Protein AF-A0AAN4ZGW0-F1 (afdb_monomer_lite)

pLDDT: mean 84.76, std 12.59, range [42.75, 95.94]

Organism: NCBI:txid1317129

Radius of gyration: 13.83 Å; chains: 1; bounding box: 42×30×29 Å

Foldseek 3Di:
DDDDCVVPPQDDPDDVVVCPQWAFDDAELSATEIEHEDAPDPQKAWDDPDPRYIYIYHYDAPDQWDWDDDNVAQWIWTDGPPFIWIARNVVRDIDDGD

Secondary structure (DSSP, 8-state):
----HHHH-------GGGTTTSEEEEEETTEEEEEEEESS-SS-EEEEEETTEEEEEEES-SSPPEEEE-TTSSEEEEE-SS-EEEEETTTTEEPPP-

Structure (mmCIF, N/CA/C/O backbone):
data_AF-A0AAN4ZGW0-F1
#
_entry.id   AF-A0AAN4ZGW0-F1
#
loop_
_atom_site.group_PDB
_atom_site.id
_atom_site.type_symbol
_atom_site.label_atom_id
_atom_site.label_alt_id
_atom_site.label_comp_id
_atom_site.label_asym_id
_atom_site.label_entity_id
_atom_site.label_seq_id
_atom_site.pdbx_PDB_ins_code
_atom_site.Cartn_x
_atom_site.Cartn_y
_atom_site.Cartn_z
_atom_site.occupancy
_atom_site.B_iso_or_equiv
_atom_site.auth_seq_id
_atom_site.auth_comp_id
_atom_site.auth_asym_id
_atom_site.auth_atom_id
_atom_site.pdbx_PDB_model_num
ATOM 1 N N . MET A 1 1 ? -31.125 -9.489 2.741 1.00 42.75 1 MET A N 1
ATOM 2 C CA . MET A 1 1 ? -30.182 -9.107 3.812 1.00 42.75 1 MET A CA 1
ATOM 3 C C . MET A 1 1 ? -29.567 -7.797 3.371 1.00 42.75 1 MET A C 1
ATOM 5 O O . MET A 1 1 ? -28.946 -7.788 2.321 1.00 42.75 1 MET A O 1
ATOM 9 N N . GLY A 1 2 ? -29.907 -6.695 4.040 1.00 48.28 2 GLY A N 1
ATOM 10 C CA . GLY A 1 2 ? -29.444 -5.359 3.659 1.00 48.28 2 GLY A CA 1
ATOM 11 C C . GLY A 1 2 ? -28.092 -5.072 4.297 1.00 48.28 2 GLY A C 1
ATOM 12 O O . GLY A 1 2 ? -27.928 -5.340 5.486 1.00 48.28 2 GLY A O 1
ATOM 13 N N . GLU A 1 3 ? -27.150 -4.573 3.502 1.00 47.97 3 GLU A N 1
ATOM 14 C CA . GLU A 1 3 ? -25.890 -4.012 3.988 1.00 47.97 3 GLU A CA 1
ATOM 15 C C . GLU A 1 3 ? -26.217 -2.780 4.841 1.00 47.97 3 GLU A C 1
ATOM 17 O O . GLU A 1 3 ? -26.816 -1.823 4.350 1.00 47.97 3 GLU A O 1
ATOM 22 N N . ASP A 1 4 ? -25.895 -2.834 6.133 1.00 52.69 4 ASP A N 1
ATOM 23 C CA . ASP A 1 4 ? -25.984 -1.689 7.037 1.00 52.69 4 ASP A CA 1
ATOM 24 C C . ASP A 1 4 ? -24.638 -0.946 6.971 1.00 52.69 4 ASP A C 1
ATOM 26 O O . ASP A 1 4 ? -23.634 -1.462 7.477 1.00 52.69 4 ASP A O 1
ATOM 30 N N . PRO A 1 5 ? -24.575 0.263 6.376 1.00 55.56 5 PRO A N 1
ATOM 31 C CA . PRO A 1 5 ? -23.335 1.032 6.306 1.00 55.56 5 PRO A CA 1
ATOM 32 C C . PRO A 1 5 ? -22.772 1.371 7.695 1.00 55.56 5 PRO A C 1
ATOM 34 O O . PRO A 1 5 ? -21.587 1.678 7.812 1.00 55.56 5 PRO A O 1
ATOM 37 N N . GLY A 1 6 ? -23.600 1.311 8.748 1.00 52.53 6 GLY A N 1
ATOM 38 C CA . GLY A 1 6 ? -23.190 1.497 10.138 1.00 52.53 6 GLY A CA 1
ATOM 39 C C . GLY A 1 6 ? -22.441 0.306 10.745 1.00 52.53 6 GLY A C 1
ATOM 40 O O . GLY A 1 6 ? -21.820 0.469 11.794 1.00 52.53 6 GLY A O 1
ATOM 41 N N . ARG A 1 7 ? -22.472 -0.873 10.106 1.00 53.59 7 ARG A N 1
ATOM 42 C CA . ARG A 1 7 ? -21.756 -2.082 10.554 1.00 53.59 7 ARG A CA 1
ATOM 43 C C . ARG A 1 7 ? -20.513 -2.392 9.725 1.00 53.59 7 ARG A C 1
ATOM 45 O O . ARG A 1 7 ? -19.511 -2.797 10.305 1.00 53.59 7 ARG A O 1
ATOM 52 N N . ASP A 1 8 ? -20.561 -2.131 8.418 1.00 61.03 8 ASP A N 1
ATOM 53 C CA . ASP A 1 8 ? -19.525 -2.581 7.472 1.00 61.03 8 ASP A CA 1
ATOM 54 C C . ASP A 1 8 ? -18.755 -1.429 6.783 1.00 61.03 8 ASP A C 1
ATOM 56 O O . ASP A 1 8 ? -17.878 -1.659 5.948 1.00 61.03 8 ASP A O 1
ATOM 60 N N . GLY A 1 9 ? -19.053 -0.171 7.128 1.00 69.62 9 GLY A N 1
ATOM 61 C CA . GLY A 1 9 ? -18.398 1.011 6.564 1.00 69.62 9 GLY A CA 1
ATOM 62 C C . GLY A 1 9 ? -17.109 1.419 7.289 1.00 69.62 9 GLY A C 1
ATOM 63 O O . GLY A 1 9 ? -17.028 1.413 8.515 1.00 69.62 9 GLY A O 1
ATOM 64 N N . VAL A 1 10 ? -16.097 1.864 6.535 1.00 76.25 10 VAL A N 1
ATOM 65 C CA . VAL A 1 10 ? -14.896 2.507 7.098 1.00 76.25 10 VAL A CA 1
ATOM 66 C C . VAL A 1 10 ? -15.077 4.023 7.070 1.00 76.25 10 VAL A C 1
ATOM 68 O O . VAL A 1 10 ? -15.041 4.641 6.006 1.00 76.25 10 VAL A O 1
ATOM 71 N N . LEU A 1 11 ? -15.250 4.640 8.243 1.00 79.00 11 LEU A N 1
ATOM 72 C CA . LEU A 1 11 ? -15.363 6.096 8.360 1.00 79.00 11 LEU A CA 1
ATOM 73 C C . LEU A 1 11 ? -14.003 6.759 8.111 1.00 79.00 11 LEU A C 1
ATOM 75 O O . LEU A 1 11 ? -13.084 6.638 8.920 1.00 79.00 11 LEU A O 1
ATOM 79 N N . MET A 1 12 ? -13.872 7.495 7.012 1.00 79.69 12 MET A N 1
ATOM 80 C CA . MET A 1 12 ? -12.644 8.209 6.662 1.00 79.69 12 MET A CA 1
ATOM 81 C C . MET A 1 12 ? -12.857 9.717 6.758 1.00 79.69 12 MET A C 1
ATOM 83 O O . MET A 1 12 ? -13.727 10.266 6.091 1.00 79.69 12 MET A O 1
ATOM 87 N N . ASN A 1 13 ? -12.021 10.397 7.543 1.00 83.38 13 ASN A N 1
ATOM 88 C CA . ASN A 1 13 ? -11.968 11.859 7.577 1.00 83.38 13 ASN A CA 1
ATOM 89 C C . ASN A 1 13 ? -10.752 12.355 6.779 1.00 83.38 13 ASN A C 1
ATOM 91 O O . ASN A 1 13 ? -9.727 12.756 7.344 1.00 83.38 13 ASN A O 1
ATOM 95 N N . VAL A 1 14 ? -10.839 12.229 5.453 1.00 83.94 14 VAL A N 1
ATOM 96 C CA . VAL A 1 14 ? -9.817 12.691 4.505 1.00 83.94 14 VAL A CA 1
ATOM 97 C C . VAL A 1 14 ? -10.440 13.752 3.594 1.00 83.94 14 VAL A C 1
ATOM 99 O O . VAL A 1 14 ? -11.508 13.490 3.042 1.00 83.94 14 VAL A O 1
ATOM 102 N N . PRO A 1 15 ? -9.803 14.929 3.424 1.00 86.06 15 PRO A N 1
ATOM 103 C CA . PRO A 1 15 ? -10.284 15.950 2.496 1.00 86.06 15 PRO A CA 1
ATOM 104 C C . PRO A 1 15 ? -10.406 15.395 1.076 1.00 86.06 15 PRO A C 1
ATOM 106 O O . PRO A 1 15 ? -9.530 14.649 0.628 1.00 86.06 15 PRO A O 1
ATOM 109 N N . ARG A 1 16 ? -11.482 15.760 0.374 1.00 83.94 16 ARG A N 1
ATOM 110 C CA . ARG A 1 16 ? -11.805 15.217 -0.954 1.00 83.94 16 ARG A CA 1
ATOM 111 C C . ARG A 1 16 ? -10.683 15.473 -1.958 1.00 83.94 16 ARG A C 1
ATOM 113 O O . ARG A 1 16 ? -10.365 14.589 -2.742 1.00 83.94 16 ARG A O 1
ATOM 120 N N . GLU A 1 17 ? -10.027 16.619 -1.856 1.00 87.38 17 GLU A N 1
ATOM 121 C CA . GLU A 1 17 ? -8.951 17.073 -2.740 1.00 87.38 17 GLU A CA 1
ATOM 122 C C . GLU A 1 17 ? -7.747 16.118 -2.703 1.00 87.38 17 GLU A C 1
ATOM 124 O O . GLU A 1 17 ? -7.049 15.939 -3.695 1.00 87.38 17 GLU A O 1
ATOM 129 N N . LYS A 1 18 ? -7.517 15.441 -1.566 1.00 83.75 18 LYS A N 1
ATOM 130 C CA . LYS A 1 18 ? -6.457 14.426 -1.442 1.00 83.75 18 LYS A CA 1
ATOM 131 C C . LYS A 1 18 ? -6.826 13.086 -2.075 1.00 83.75 18 LYS A C 1
ATOM 133 O O . LYS A 1 18 ? -5.943 12.258 -2.272 1.00 83.75 18 LYS A O 1
ATOM 138 N N . LEU A 1 19 ? -8.111 12.860 -2.342 1.00 85.19 19 LEU A N 1
ATOM 139 C CA . LEU A 1 19 ? -8.631 11.636 -2.946 1.00 85.19 19 LEU A CA 1
ATOM 140 C C . LEU A 1 19 ? -8.807 11.762 -4.467 1.00 85.19 19 LEU A C 1
ATOM 142 O O . LEU A 1 19 ? -8.919 10.750 -5.143 1.00 85.19 19 LEU A O 1
ATOM 146 N N . GLU A 1 20 ? -8.805 12.975 -5.023 1.00 84.50 20 GLU A N 1
ATOM 147 C CA . GLU A 1 20 ? -9.089 13.223 -6.448 1.00 84.50 20 GLU A CA 1
ATOM 148 C C . GLU A 1 20 ? -8.073 12.599 -7.416 1.00 84.50 20 GLU A C 1
ATOM 150 O O . GLU A 1 20 ? -8.407 12.336 -8.569 1.00 84.50 20 GLU A O 1
ATOM 155 N N . GLN A 1 21 ? -6.847 12.342 -6.955 1.00 84.06 21 GLN A N 1
ATOM 156 C CA . GLN A 1 21 ? -5.757 11.800 -7.777 1.00 84.06 21 GLN A CA 1
ATOM 157 C C . GLN A 1 21 ? -5.376 10.358 -7.414 1.00 84.06 21 GLN A C 1
ATOM 159 O O . GLN A 1 21 ? -4.391 9.829 -7.933 1.00 84.06 21 GLN A O 1
ATOM 164 N N . ILE A 1 22 ? -6.129 9.719 -6.515 1.00 89.69 22 ILE A N 1
ATOM 165 C CA . ILE A 1 22 ? -5.852 8.363 -6.037 1.00 89.69 22 ILE A CA 1
ATOM 166 C C . ILE A 1 22 ? -7.112 7.503 -6.113 1.00 89.69 22 ILE A C 1
ATOM 168 O O . ILE A 1 22 ? -8.227 7.968 -5.913 1.00 89.69 22 ILE A O 1
ATOM 172 N N . GLU A 1 23 ? -6.944 6.221 -6.403 1.00 90.56 23 GLU A N 1
ATOM 173 C CA . GLU A 1 23 ? -8.059 5.307 -6.642 1.00 90.56 23 GLU A CA 1
ATOM 174 C C . GLU A 1 23 ? -8.227 4.350 -5.465 1.00 90.56 23 GLU A C 1
ATOM 176 O O . GLU A 1 23 ? -7.274 3.672 -5.083 1.00 90.56 23 GLU A O 1
ATOM 181 N N . LEU A 1 24 ? -9.431 4.261 -4.892 1.00 91.88 24 LEU A N 1
ATOM 182 C CA . LEU A 1 24 ? -9.739 3.247 -3.883 1.00 91.88 24 LEU A CA 1
ATOM 183 C C . LEU A 1 24 ? -9.736 1.862 -4.540 1.00 91.88 24 LEU A C 1
ATOM 185 O O . LEU A 1 24 ? -10.509 1.618 -5.462 1.00 91.88 24 LEU A O 1
ATOM 189 N N . ARG A 1 25 ? -8.900 0.942 -4.049 1.00 91.94 25 ARG A N 1
ATOM 190 C CA . ARG A 1 25 ? -8.791 -0.412 -4.620 1.00 91.94 25 ARG A CA 1
ATOM 191 C C . ARG A 1 25 ? -9.416 -1.484 -3.753 1.00 91.94 25 ARG A C 1
ATOM 193 O O . ARG A 1 25 ? -9.970 -2.440 -4.285 1.00 91.94 25 ARG A O 1
ATOM 200 N N . LEU A 1 26 ? -9.312 -1.350 -2.435 1.00 91.69 26 LEU A N 1
ATOM 201 C CA . LEU A 1 26 ? -9.890 -2.302 -1.493 1.00 91.69 26 LEU A CA 1
ATOM 202 C C . LEU A 1 26 ? -9.983 -1.723 -0.086 1.00 91.69 26 LEU A C 1
ATOM 204 O O . LEU A 1 26 ? -9.328 -0.738 0.257 1.00 91.69 26 LEU A O 1
ATOM 208 N N . VAL A 1 27 ? -10.766 -2.408 0.737 1.00 91.44 27 VAL A N 1
ATOM 209 C CA . VAL A 1 27 ? -10.757 -2.272 2.189 1.00 91.44 27 VAL A CA 1
ATOM 210 C C . VAL A 1 27 ? -10.169 -3.554 2.764 1.00 91.44 27 VAL A C 1
ATOM 212 O O . VAL A 1 27 ? -10.558 -4.648 2.367 1.00 91.44 27 VAL A O 1
ATOM 215 N N . HIS A 1 28 ? -9.214 -3.421 3.677 1.00 90.19 28 HIS A N 1
ATOM 216 C CA . HIS A 1 28 ? -8.567 -4.548 4.335 1.00 90.19 28 HIS A CA 1
ATOM 217 C C . HIS A 1 28 ? -8.389 -4.242 5.818 1.00 90.19 28 HIS A C 1
ATOM 219 O O . HIS A 1 28 ? -7.730 -3.266 6.182 1.00 90.19 28 HIS A O 1
ATOM 225 N N . ARG A 1 29 ? -8.996 -5.071 6.679 1.00 88.88 29 ARG A N 1
ATOM 226 C CA . ARG A 1 29 ? -8.911 -4.952 8.150 1.00 88.88 29 ARG A CA 1
ATOM 227 C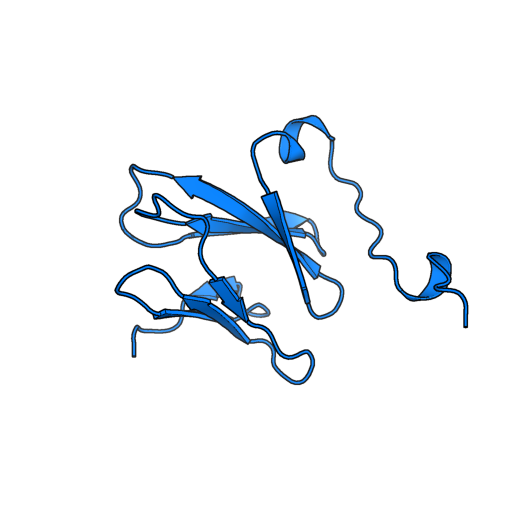 C . ARG A 1 29 ? -9.188 -3.537 8.673 1.00 88.88 29 ARG A C 1
ATOM 229 O O . ARG A 1 29 ? -8.425 -2.992 9.471 1.00 88.88 29 ARG A O 1
ATOM 236 N N . GLY A 1 30 ? -10.268 -2.932 8.184 1.00 88.19 30 GLY A N 1
ATOM 237 C CA . GLY A 1 30 ? -10.686 -1.585 8.581 1.00 88.19 30 GLY A CA 1
ATOM 238 C C . GLY A 1 30 ? -9.826 -0.455 8.010 1.00 88.19 30 GLY A C 1
ATOM 239 O O . GLY A 1 30 ? -10.023 0.693 8.398 1.00 88.19 30 GLY A O 1
ATOM 240 N N . LYS A 1 31 ? -8.891 -0.748 7.096 1.00 90.69 31 LYS A N 1
ATOM 241 C CA . LYS A 1 31 ? -8.107 0.253 6.369 1.00 90.69 31 LYS A CA 1
ATOM 242 C C . LYS A 1 31 ? -8.565 0.332 4.919 1.00 90.69 31 LYS A C 1
ATOM 244 O O . LYS A 1 31 ? -8.627 -0.684 4.231 1.00 90.69 31 LYS A O 1
ATOM 249 N N . ALA A 1 32 ? -8.845 1.536 4.445 1.00 93.12 32 ALA A N 1
ATOM 250 C CA . ALA A 1 32 ? -9.019 1.809 3.031 1.00 93.12 32 ALA A CA 1
ATOM 251 C C . ALA A 1 32 ? -7.648 1.924 2.362 1.00 93.12 32 ALA A C 1
ATOM 253 O O . ALA A 1 32 ? -6.768 2.648 2.839 1.00 93.12 32 ALA A O 1
ATOM 254 N N . VAL A 1 33 ? -7.475 1.200 1.262 1.00 94.06 33 VAL A N 1
ATOM 255 C CA . VAL A 1 33 ? -6.232 1.173 0.501 1.00 94.06 33 VAL A CA 1
ATOM 256 C C . VAL A 1 33 ? -6.461 1.842 -0.843 1.00 94.06 33 VAL A C 1
ATOM 258 O O . VAL A 1 33 ? -7.206 1.345 -1.693 1.00 94.06 33 VAL A O 1
ATOM 261 N N . TYR A 1 34 ? -5.797 2.975 -1.014 1.00 94.12 34 TYR A N 1
ATOM 262 C CA . TYR A 1 34 ? -5.781 3.747 -2.241 1.00 94.12 34 TYR A CA 1
ATOM 263 C C . TYR A 1 34 ? -4.502 3.483 -3.021 1.00 94.12 34 TYR A C 1
ATOM 265 O O . TYR A 1 34 ? -3.461 3.166 -2.443 1.00 94.12 34 TYR A O 1
ATOM 273 N N . VAL A 1 35 ? -4.574 3.660 -4.334 1.00 92.62 35 VAL A N 1
ATOM 274 C CA . VAL A 1 35 ? -3.424 3.589 -5.227 1.00 92.62 35 VAL A CA 1
ATOM 275 C C . VAL A 1 35 ? -3.248 4.909 -5.959 1.00 92.62 35 VAL A C 1
ATOM 277 O O . VAL A 1 35 ? -4.197 5.431 -6.540 1.00 92.62 35 VAL A O 1
ATOM 280 N N . SER A 1 36 ? -2.023 5.425 -5.956 1.00 90.94 36 SER A N 1
ATOM 281 C CA . SER A 1 36 ? -1.587 6.499 -6.848 1.00 90.94 36 SER A CA 1
ATOM 282 C C . SER A 1 36 ? -0.619 5.933 -7.887 1.00 90.94 36 SER A C 1
ATOM 284 O O . SER A 1 36 ? 0.058 4.928 -7.652 1.00 90.94 36 SER A O 1
ATOM 286 N N . LYS A 1 37 ? -0.556 6.556 -9.064 1.00 87.62 37 LYS A N 1
ATOM 287 C CA . LYS A 1 37 ? 0.429 6.201 -10.092 1.00 87.62 37 LYS A CA 1
ATOM 288 C C . LYS A 1 37 ? 1.601 7.166 -10.007 1.00 87.62 37 LYS A C 1
ATOM 290 O O . LYS A 1 37 ? 1.390 8.372 -10.066 1.00 87.62 37 LYS A O 1
ATOM 295 N N . ASN A 1 38 ? 2.816 6.631 -9.943 1.00 86.06 38 ASN A N 1
ATOM 296 C CA . ASN A 1 38 ? 4.038 7.418 -10.044 1.00 86.06 38 ASN A CA 1
ATOM 297 C C . ASN A 1 38 ? 4.959 6.777 -11.093 1.00 86.06 38 ASN A C 1
ATOM 299 O O . ASN A 1 38 ? 5.504 5.694 -10.877 1.00 86.06 38 ASN A O 1
ATOM 303 N N . SER A 1 39 ? 5.086 7.424 -12.256 1.00 79.19 39 SER A N 1
ATOM 304 C CA . SER A 1 39 ? 5.918 6.942 -13.369 1.00 79.19 39 SER A CA 1
ATOM 305 C C . SER A 1 39 ? 7.415 7.034 -13.091 1.00 79.19 39 SER A C 1
ATOM 307 O O . SER A 1 39 ? 8.183 6.301 -13.709 1.00 79.19 39 SER A O 1
ATOM 309 N N . ASP A 1 40 ? 7.814 7.907 -12.168 1.00 82.31 40 ASP A N 1
ATOM 310 C CA . ASP A 1 40 ? 9.213 8.279 -11.958 1.00 82.31 40 ASP A CA 1
ATOM 311 C C . ASP A 1 40 ? 9.858 7.458 -10.833 1.00 82.31 40 ASP A C 1
ATOM 313 O O . ASP A 1 40 ? 11.083 7.375 -10.722 1.00 82.31 40 ASP A O 1
ATOM 317 N N . ALA A 1 41 ? 9.041 6.819 -9.993 1.00 81.94 41 ALA A N 1
ATOM 318 C CA . ALA A 1 41 ? 9.514 5.925 -8.948 1.00 81.94 41 ALA A CA 1
ATOM 319 C C . ALA A 1 41 ? 10.031 4.597 -9.537 1.00 81.94 41 ALA A C 1
ATOM 321 O O . ALA A 1 41 ? 9.602 4.151 -10.593 1.00 81.94 41 ALA A O 1
ATOM 322 N N . SER A 1 42 ? 10.972 3.944 -8.848 1.00 81.81 42 SER A N 1
ATOM 323 C CA . SER A 1 42 ? 11.585 2.670 -9.278 1.00 81.81 42 SER A CA 1
ATOM 324 C C . SER A 1 42 ? 11.058 1.446 -8.519 1.00 81.81 42 SER A C 1
ATOM 326 O O . SER A 1 42 ? 11.136 0.313 -9.004 1.00 81.81 42 SER A O 1
ATOM 328 N N . ASN A 1 43 ? 10.500 1.672 -7.330 1.00 86.81 43 ASN A N 1
ATOM 329 C CA . ASN A 1 43 ? 9.839 0.681 -6.490 1.00 86.81 43 ASN A CA 1
ATOM 330 C C . ASN A 1 43 ? 8.561 1.292 -5.907 1.00 86.81 43 ASN A C 1
ATOM 332 O O . ASN A 1 43 ? 8.510 2.514 -5.743 1.00 86.81 43 ASN A O 1
ATOM 336 N N . PRO A 1 44 ? 7.539 0.474 -5.606 1.00 90.81 44 PRO A N 1
ATOM 337 C CA . PRO A 1 44 ? 6.342 0.988 -4.973 1.00 90.81 44 PRO A CA 1
ATOM 338 C C . PRO A 1 44 ? 6.673 1.558 -3.595 1.00 90.81 44 PRO A C 1
ATOM 340 O O . PRO A 1 44 ? 7.542 1.049 -2.88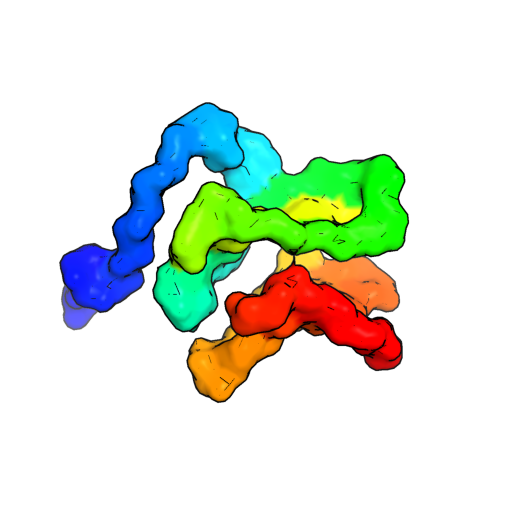3 1.00 90.81 44 PRO A O 1
ATOM 343 N N . THR A 1 45 ? 5.956 2.607 -3.223 1.00 93.12 45 THR A N 1
ATOM 344 C CA . THR A 1 45 ? 6.042 3.241 -1.908 1.00 93.12 45 THR A CA 1
ATOM 345 C C . THR A 1 45 ? 4.689 3.138 -1.228 1.00 93.12 45 THR A C 1
ATOM 347 O O . THR A 1 45 ? 3.652 2.912 -1.855 1.00 93.12 45 THR A O 1
ATOM 350 N N . VAL A 1 46 ? 4.695 3.247 0.093 1.00 95.19 46 VAL A N 1
ATOM 351 C CA . VAL A 1 46 ? 3.474 3.236 0.884 1.00 95.19 46 VAL A CA 1
ATOM 352 C C . VAL A 1 46 ? 3.514 4.405 1.849 1.00 95.19 46 VAL A C 1
ATOM 354 O O . VAL A 1 46 ? 4.519 4.654 2.508 1.00 95.19 46 VAL A O 1
ATOM 357 N N . THR A 1 47 ? 2.405 5.129 1.925 1.00 94.50 47 THR A N 1
ATOM 358 C CA . THR A 1 47 ? 2.236 6.256 2.832 1.00 94.50 47 THR A CA 1
ATOM 359 C C . THR A 1 47 ? 0.963 6.076 3.643 1.00 94.50 47 THR A C 1
ATOM 361 O O . THR A 1 47 ? -0.107 5.766 3.114 1.00 94.50 47 THR A O 1
ATOM 364 N N . LYS A 1 48 ? 1.063 6.308 4.952 1.00 93.94 48 LYS A N 1
ATOM 365 C CA .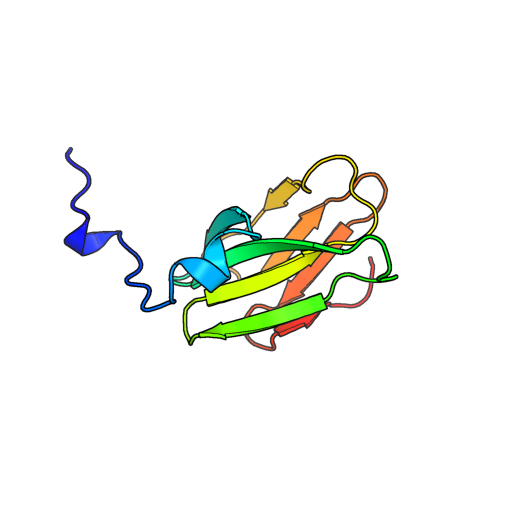 LYS A 1 48 ? -0.094 6.386 5.843 1.00 93.94 48 LYS A CA 1
ATOM 366 C C . LYS A 1 48 ? -0.670 7.799 5.781 1.00 93.94 48 LYS A C 1
ATOM 368 O O . LYS A 1 48 ? -0.086 8.734 6.321 1.00 93.94 48 LYS A O 1
ATOM 373 N N . LEU A 1 49 ? -1.818 7.962 5.125 1.00 91.06 49 LEU A N 1
ATOM 374 C CA . LEU A 1 49 ? -2.490 9.261 5.028 1.00 91.06 49 LEU A CA 1
ATOM 375 C C . LEU A 1 49 ? -3.267 9.587 6.312 1.00 91.06 49 LEU A 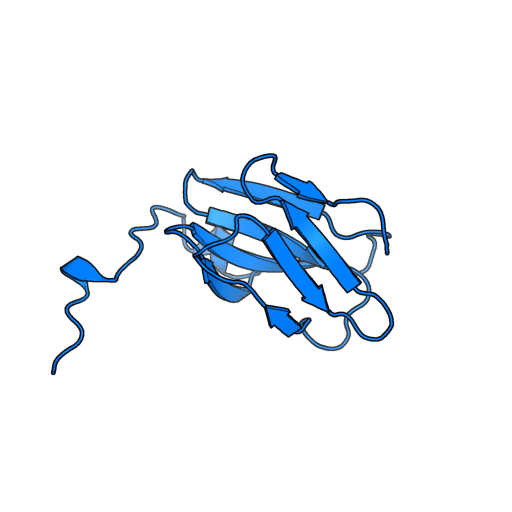C 1
ATOM 377 O O . LEU A 1 49 ? -3.283 10.736 6.759 1.00 91.06 49 LEU A O 1
ATOM 381 N N . LYS A 1 50 ? -3.899 8.564 6.903 1.00 90.62 50 LYS A N 1
ATOM 382 C CA . LYS A 1 50 ? -4.599 8.575 8.199 1.00 90.62 50 LYS A CA 1
ATOM 383 C C . LYS A 1 50 ? -4.530 7.187 8.840 1.00 90.62 50 LYS A C 1
ATOM 385 O O . LYS A 1 50 ? -4.035 6.249 8.226 1.00 90.62 50 LYS A O 1
ATOM 390 N N . GLU A 1 51 ? -5.043 7.049 10.065 1.00 89.50 51 GLU A N 1
ATOM 391 C CA . GLU A 1 51 ? -5.028 5.782 10.816 1.00 89.50 51 GLU A CA 1
ATOM 392 C C . GLU A 1 51 ? -5.560 4.593 10.006 1.00 89.50 51 GLU A C 1
ATOM 394 O O . GLU A 1 51 ? -4.952 3.527 9.969 1.00 89.50 51 GLU A O 1
ATOM 399 N N . ASN A 1 52 ? -6.650 4.824 9.282 1.00 91.25 52 ASN A N 1
ATOM 400 C CA . ASN A 1 52 ? -7.358 3.845 8.473 1.00 91.25 52 ASN A CA 1
ATOM 401 C C . ASN A 1 52 ? -7.250 4.104 6.965 1.00 91.25 52 ASN A C 1
ATOM 403 O O . ASN A 1 52 ? -8.047 3.562 6.204 1.00 91.25 52 ASN A O 1
ATOM 407 N N . VAL A 1 53 ? -6.302 4.934 6.520 1.00 93.38 53 VAL A N 1
ATOM 408 C CA . VAL A 1 53 ? -6.133 5.248 5.096 1.00 93.38 53 VAL A CA 1
ATOM 409 C C . VAL A 1 53 ? -4.678 5.094 4.702 1.00 93.38 53 VAL A C 1
ATOM 411 O O . VAL A 1 53 ? -3.810 5.850 5.146 1.00 93.38 53 VAL A O 1
ATOM 414 N N . ILE A 1 54 ? -4.439 4.115 3.839 1.00 95.25 54 ILE A N 1
ATOM 415 C CA . ILE A 1 54 ? -3.137 3.817 3.258 1.00 95.25 54 ILE A CA 1
ATOM 416 C C . ILE A 1 54 ? -3.175 4.197 1.782 1.00 95.25 54 ILE A C 1
ATOM 418 O O . ILE A 1 54 ? -4.141 3.892 1.085 1.00 95.25 54 ILE A O 1
ATOM 422 N N . VAL A 1 55 ? -2.111 4.833 1.308 1.00 94.81 55 VAL A N 1
ATOM 423 C CA . VAL A 1 55 ? -1.884 5.123 -0.107 1.00 94.81 55 VAL A CA 1
ATOM 424 C C . VAL A 1 55 ? -0.655 4.350 -0.551 1.00 94.81 55 VAL A C 1
ATOM 426 O O . VAL A 1 55 ? 0.394 4.441 0.082 1.00 94.81 55 VAL A O 1
ATOM 429 N N . ILE A 1 56 ? -0.793 3.578 -1.620 1.00 94.25 56 ILE A N 1
ATOM 430 C CA . ILE A 1 56 ? 0.304 2.848 -2.244 1.00 94.25 56 ILE A CA 1
ATOM 431 C C . ILE A 1 56 ? 0.590 3.512 -3.576 1.00 94.25 56 ILE A C 1
ATOM 433 O O . ILE A 1 56 ? -0.268 3.539 -4.457 1.00 94.25 56 ILE A O 1
ATOM 437 N N . GLU A 1 57 ? 1.794 4.037 -3.731 1.00 92.19 57 GLU A N 1
ATOM 438 C CA . GLU A 1 57 ? 2.224 4.570 -5.014 1.00 92.19 57 GLU A CA 1
ATOM 439 C C . GLU A 1 57 ? 2.848 3.433 -5.810 1.00 92.19 57 GLU A C 1
ATOM 441 O O . GLU A 1 57 ? 3.789 2.775 -5.359 1.00 92.19 57 GLU A O 1
ATOM 446 N N . VAL A 1 58 ? 2.287 3.156 -6.983 1.00 88.25 58 VAL A N 1
ATOM 447 C CA . VAL A 1 58 ? 2.713 2.038 -7.824 1.00 88.25 58 VAL A CA 1
ATOM 448 C C . VAL A 1 58 ? 3.522 2.540 -9.006 1.00 88.25 58 VAL A C 1
ATOM 450 O O . VAL A 1 58 ? 3.229 3.578 -9.605 1.00 88.25 58 VAL A O 1
ATOM 453 N N . VAL A 1 59 ? 4.536 1.752 -9.341 1.00 83.31 59 VAL A N 1
ATOM 454 C CA . VAL A 1 59 ? 5.529 2.047 -10.369 1.00 83.31 59 VAL A CA 1
ATOM 455 C C . VAL A 1 59 ? 5.189 1.315 -11.659 1.00 83.31 59 VAL A C 1
ATOM 457 O O . VAL A 1 59 ? 4.814 0.144 -11.619 1.00 83.31 59 VAL A O 1
ATOM 460 N N . PHE A 1 60 ? 5.363 1.984 -12.803 1.00 64.19 60 PHE A N 1
ATOM 461 C CA . PHE A 1 60 ? 5.361 1.354 -14.133 1.00 64.19 60 PHE A CA 1
ATOM 462 C C . PHE A 1 60 ? 4.136 0.480 -14.436 1.00 64.19 60 PHE A C 1
ATOM 464 O O . PHE A 1 60 ? 4.229 -0.670 -14.863 1.00 64.19 60 PHE A O 1
ATOM 471 N N . CYS A 1 61 ? 2.949 1.035 -14.238 1.00 61.75 61 CYS A N 1
ATOM 472 C CA . CYS A 1 61 ? 1.715 0.311 -14.483 1.00 61.75 61 CYS A CA 1
ATOM 473 C C . CYS A 1 61 ? 0.840 1.096 -15.466 1.00 61.75 61 CYS A C 1
ATOM 475 O O . CYS A 1 61 ? 0.123 2.023 -15.081 1.00 61.75 61 CYS A O 1
ATOM 477 N N . MET A 1 62 ? 0.891 0.715 -16.757 1.00 66.56 62 MET A N 1
ATOM 478 C CA . MET A 1 62 ? -0.088 1.190 -17.754 1.00 66.56 62 MET A CA 1
ATOM 479 C C . MET A 1 62 ? -1.518 0.886 -17.279 1.00 66.56 62 MET A C 1
ATOM 481 O O . MET A 1 62 ? -2.435 1.687 -17.464 1.00 66.56 62 MET A O 1
ATOM 485 N N . HIS A 1 63 ? -1.678 -0.229 -16.563 1.00 72.38 63 HIS A N 1
ATOM 486 C CA . HIS A 1 63 ? -2.911 -0.644 -15.906 1.00 72.38 63 HIS A CA 1
ATOM 487 C C . HIS A 1 63 ? -2.741 -0.629 -14.394 1.00 72.38 63 HIS A C 1
ATOM 489 O O . HIS A 1 63 ? -1.669 -0.935 -13.892 1.00 72.38 63 HIS A O 1
ATOM 495 N N . ILE A 1 64 ? -3.794 -0.284 -13.657 1.00 76.38 64 ILE A N 1
ATOM 496 C CA . ILE A 1 64 ? -3.733 -0.276 -12.193 1.00 76.38 64 ILE A CA 1
ATOM 497 C C . ILE A 1 64 ? -3.532 -1.728 -11.710 1.00 76.38 64 ILE A C 1
ATOM 499 O O . ILE A 1 6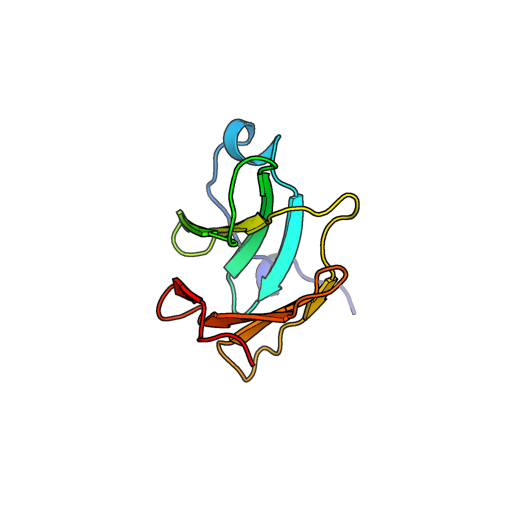4 ? -4.261 -2.610 -12.176 1.00 76.38 64 ILE A O 1
ATOM 503 N N . PRO A 1 65 ? -2.575 -2.005 -10.804 1.00 84.00 65 PRO A N 1
ATOM 504 C CA . PRO A 1 65 ? -2.198 -3.370 -10.464 1.00 84.00 65 PRO A CA 1
ATOM 505 C C . PRO A 1 65 ? -3.333 -4.139 -9.798 1.00 84.00 65 PRO A C 1
ATOM 507 O O . PRO A 1 65 ? -4.206 -3.569 -9.130 1.00 84.00 65 PRO A O 1
ATOM 510 N N . ASN A 1 66 ? -3.295 -5.458 -9.962 1.00 89.12 66 ASN A N 1
ATOM 511 C CA . ASN A 1 66 ? -4.196 -6.349 -9.251 1.00 89.12 66 ASN A CA 1
ATOM 512 C C . ASN A 1 66 ? -3.749 -6.441 -7.796 1.00 89.12 66 ASN A C 1
ATOM 514 O O . ASN A 1 66 ? -2.574 -6.666 -7.510 1.00 89.12 66 ASN A O 1
ATOM 518 N N . MET A 1 67 ? -4.691 -6.288 -6.874 1.00 92.62 67 MET A N 1
ATOM 519 C CA . MET A 1 67 ? -4.409 -6.324 -5.445 1.00 92.62 67 MET A CA 1
ATOM 520 C C . MET A 1 67 ? -5.204 -7.446 -4.794 1.00 92.62 67 MET A C 1
ATOM 522 O O . MET A 1 67 ? -6.367 -7.680 -5.124 1.00 92.62 67 MET A O 1
ATOM 526 N N . ARG A 1 68 ? -4.559 -8.173 -3.886 1.00 93.31 68 ARG A N 1
ATOM 527 C CA . ARG A 1 68 ? -5.150 -9.296 -3.157 1.00 93.31 68 ARG A CA 1
ATOM 528 C C . ARG A 1 68 ? -4.798 -9.156 -1.685 1.00 93.31 68 ARG A C 1
ATOM 530 O O . ARG A 1 68 ? -3.626 -9.061 -1.333 1.00 93.31 68 ARG A O 1
ATOM 537 N N . ALA A 1 69 ? -5.812 -9.200 -0.834 1.00 93.56 69 ALA A N 1
ATOM 538 C CA . ALA A 1 69 ? -5.661 -9.247 0.613 1.00 93.56 69 ALA A CA 1
ATOM 539 C C . ALA A 1 69 ? -6.503 -10.393 1.178 1.00 93.56 69 ALA A C 1
ATOM 541 O O . ALA A 1 69 ? -7.461 -10.852 0.550 1.00 93.56 69 ALA A O 1
ATOM 542 N N . ARG A 1 70 ? -6.142 -10.854 2.373 1.00 91.62 70 ARG A N 1
ATOM 543 C CA . ARG A 1 70 ? -6.967 -11.749 3.188 1.00 91.62 70 ARG A CA 1
ATOM 544 C C . ARG A 1 70 ? -7.038 -11.171 4.582 1.00 91.62 70 ARG A C 1
ATOM 546 O O . ARG A 1 70 ? -5.990 -10.954 5.176 1.00 91.62 70 ARG A O 1
ATOM 553 N N . ASP A 1 71 ? -8.234 -10.996 5.129 1.00 87.94 71 ASP A N 1
ATOM 554 C CA . ASP A 1 71 ? -8.401 -10.357 6.442 1.00 87.94 71 ASP A CA 1
ATOM 555 C C . ASP A 1 71 ? -7.786 -11.142 7.607 1.00 87.94 71 ASP A C 1
ATOM 557 O O . ASP A 1 71 ? -7.471 -10.562 8.642 1.00 87.94 71 ASP A O 1
ATOM 561 N N . SER A 1 72 ? -7.519 -12.437 7.422 1.00 92.06 72 SER A N 1
ATOM 562 C CA . SER A 1 72 ? -6.767 -13.254 8.380 1.00 92.06 72 SER A CA 1
ATOM 563 C C . SER A 1 72 ? -5.259 -12.963 8.407 1.00 92.06 72 SER A C 1
ATOM 565 O O . SER A 1 72 ? -4.556 -13.490 9.264 1.00 92.06 72 SER A O 1
ATOM 567 N N . SER A 1 73 ? -4.736 -12.176 7.463 1.00 94.19 73 SER A N 1
ATOM 568 C CA . SER A 1 73 ? -3.321 -11.815 7.348 1.00 94.19 73 SER A CA 1
ATOM 569 C C . SER A 1 73 ? -3.146 -10.298 7.416 1.00 94.19 73 SER A C 1
ATOM 571 O O . SER A 1 73 ? -4.098 -9.545 7.252 1.00 94.19 73 SER A O 1
ATOM 573 N N . HIS A 1 74 ? -1.945 -9.820 7.730 1.00 95.06 74 HIS A N 1
ATOM 574 C CA . HIS A 1 74 ? -1.589 -8.399 7.612 1.00 95.06 74 HIS A CA 1
ATOM 575 C C . HIS A 1 74 ? -0.933 -8.076 6.265 1.00 95.06 74 HIS A C 1
ATOM 577 O O . HIS A 1 74 ? -0.583 -6.922 6.019 1.00 95.06 74 HIS A O 1
ATOM 583 N N . PHE A 1 75 ? -0.774 -9.078 5.398 1.00 95.94 75 PHE A N 1
ATOM 584 C CA . PHE A 1 75 ? -0.134 -8.912 4.105 1.00 95.94 75 PHE A CA 1
ATOM 585 C C . PHE A 1 75 ? -1.113 -8.517 3.011 1.00 95.94 75 PHE A C 1
ATOM 587 O O . PHE A 1 75 ? -2.197 -9.090 2.858 1.00 95.94 75 PHE A O 1
ATOM 594 N N . LEU A 1 76 ? -0.651 -7.580 2.195 1.00 95.50 76 LEU A N 1
ATOM 595 C CA . LEU A 1 76 ? -1.280 -7.161 0.964 1.00 95.50 76 LEU A CA 1
ATOM 596 C C . LEU A 1 76 ? -0.358 -7.496 -0.208 1.00 95.50 76 LEU A C 1
ATOM 598 O O . LEU A 1 76 ? 0.789 -7.057 -0.254 1.00 95.50 76 LEU A O 1
ATOM 602 N N . TYR A 1 77 ? -0.880 -8.248 -1.169 1.00 94.31 77 TYR A N 1
ATOM 603 C CA . TYR A 1 77 ? -0.157 -8.636 -2.372 1.00 94.31 77 TYR A CA 1
ATOM 604 C C . TYR A 1 77 ? -0.551 -7.725 -3.529 1.00 94.31 77 TYR A C 1
ATOM 606 O O . TYR A 1 77 ? -1.739 -7.540 -3.807 1.00 94.31 77 TYR A O 1
ATOM 614 N N . ILE A 1 78 ? 0.446 -7.168 -4.208 1.00 92.44 78 ILE A N 1
ATOM 615 C CA . ILE A 1 78 ? 0.280 -6.237 -5.325 1.00 92.44 78 ILE A CA 1
ATOM 616 C C . ILE A 1 78 ? 0.983 -6.844 -6.533 1.00 92.44 78 ILE A C 1
ATOM 618 O O . ILE A 1 78 ? 2.210 -6.927 -6.575 1.00 92.44 78 ILE A O 1
ATOM 622 N N . ALA A 1 79 ? 0.195 -7.292 -7.504 1.00 89.31 79 ALA A N 1
ATOM 623 C CA . ALA A 1 79 ? 0.680 -7.874 -8.745 1.00 89.31 79 ALA A CA 1
ATOM 624 C C . ALA A 1 79 ? 0.681 -6.812 -9.854 1.00 89.31 79 ALA A C 1
ATOM 626 O O . ALA A 1 79 ? -0.379 -6.341 -10.280 1.00 89.31 79 ALA A O 1
ATOM 627 N N . GLY A 1 80 ? 1.883 -6.441 -10.298 1.00 82.00 80 GLY A N 1
ATOM 628 C CA . GLY A 1 80 ? 2.115 -5.713 -11.544 1.00 82.00 80 GLY A CA 1
ATOM 629 C C . GLY A 1 80 ? 2.284 -6.670 -12.728 1.00 82.00 80 GLY A C 1
ATOM 630 O O . GLY A 1 80 ? 2.036 -7.869 -12.607 1.00 82.00 80 GLY A O 1
ATOM 631 N N . SER A 1 81 ? 2.714 -6.144 -13.876 1.00 77.44 81 SER A N 1
ATOM 632 C CA . SER A 1 81 ? 2.857 -6.922 -15.117 1.00 77.44 81 SER A CA 1
ATOM 633 C C . SER A 1 81 ? 3.877 -8.065 -15.011 1.00 77.44 81 SER A C 1
ATOM 635 O O . SER A 1 81 ? 3.622 -9.155 -15.507 1.00 77.44 81 SER A O 1
ATOM 637 N N . ASP A 1 82 ? 5.019 -7.826 -14.363 1.00 83.06 82 ASP A N 1
ATOM 638 C CA . ASP A 1 82 ? 6.151 -8.761 -14.259 1.00 83.06 82 ASP A CA 1
ATOM 639 C C . ASP A 1 82 ? 6.642 -8.965 -12.814 1.00 83.06 82 ASP A C 1
ATOM 641 O O . ASP A 1 82 ? 7.602 -9.696 -12.575 1.00 83.06 82 ASP A O 1
ATOM 645 N N . ARG A 1 83 ? 6.019 -8.295 -11.838 1.00 85.69 83 ARG A N 1
ATOM 646 C CA . ARG A 1 83 ? 6.495 -8.233 -10.450 1.00 85.69 83 ARG A CA 1
ATOM 647 C C . ARG A 1 83 ? 5.363 -8.437 -9.461 1.00 85.69 83 ARG A C 1
ATOM 649 O O . ARG A 1 83 ? 4.272 -7.888 -9.622 1.00 85.69 83 ARG A O 1
ATOM 656 N N . LEU A 1 84 ? 5.672 -9.163 -8.393 1.00 90.06 84 LEU A N 1
ATOM 657 C CA . LEU A 1 84 ? 4.825 -9.298 -7.217 1.00 90.06 84 LEU A CA 1
ATOM 658 C C . LEU A 1 84 ? 5.485 -8.575 -6.044 1.00 90.06 84 LEU A C 1
ATOM 660 O O . LEU A 1 84 ? 6.636 -8.844 -5.706 1.00 90.06 84 LEU A O 1
ATOM 664 N N . PHE A 1 85 ? 4.743 -7.673 -5.414 1.00 92.00 85 PHE A N 1
ATOM 665 C CA . PHE A 1 85 ? 5.156 -7.000 -4.189 1.00 92.00 85 PHE A CA 1
ATOM 666 C C . PHE A 1 85 ? 4.274 -7.455 -3.033 1.00 92.00 85 PHE A C 1
ATOM 668 O O . PHE A 1 85 ? 3.072 -7.666 -3.207 1.00 92.00 85 PHE A O 1
ATOM 675 N N . THR A 1 86 ? 4.869 -7.567 -1.848 1.00 95.31 86 THR A N 1
ATOM 676 C CA . THR A 1 86 ? 4.140 -7.861 -0.614 1.00 95.31 86 THR A CA 1
ATOM 677 C C . THR A 1 86 ? 4.351 -6.712 0.355 1.00 95.31 86 THR A C 1
ATOM 679 O O . THR A 1 86 ? 5.488 -6.397 0.693 1.00 95.31 86 THR A O 1
ATOM 682 N N . LEU A 1 87 ? 3.261 -6.082 0.776 1.00 95.44 87 LEU A N 1
ATOM 683 C CA . LEU A 1 87 ? 3.247 -5.038 1.792 1.00 95.44 87 LEU A CA 1
ATOM 684 C C . LEU A 1 87 ? 2.775 -5.635 3.118 1.00 95.44 87 LEU A C 1
ATOM 686 O O . LEU A 1 87 ? 1.700 -6.235 3.175 1.00 95.44 87 LEU A O 1
ATOM 690 N N . ASP A 1 88 ? 3.537 -5.421 4.184 1.00 95.88 88 ASP A N 1
ATOM 691 C CA . ASP A 1 88 ? 3.069 -5.608 5.554 1.00 95.88 88 ASP A CA 1
ATOM 692 C C . ASP A 1 88 ? 2.308 -4.349 6.005 1.00 95.88 88 ASP A C 1
ATOM 694 O O . ASP A 1 88 ? 2.862 -3.257 6.110 1.00 95.88 88 ASP A O 1
ATOM 698 N N . THR A 1 89 ? 1.005 -4.488 6.256 1.00 94.56 89 THR A N 1
ATOM 699 C CA . THR A 1 89 ? 0.122 -3.366 6.628 1.00 94.56 89 THR A CA 1
ATOM 700 C C . THR A 1 89 ? 0.147 -3.011 8.121 1.00 94.56 89 THR A C 1
ATOM 702 O O . THR A 1 89 ? -0.607 -2.126 8.552 1.00 94.56 89 THR A O 1
ATOM 705 N N . ILE A 1 90 ? 0.958 -3.710 8.922 1.00 93.75 90 ILE A N 1
ATOM 706 C CA . ILE A 1 90 ? 1.289 -3.353 10.306 1.00 93.75 90 ILE A CA 1
ATOM 707 C C . ILE A 1 90 ? 2.558 -2.504 10.314 1.00 93.75 90 ILE A C 1
ATOM 709 O O . ILE A 1 90 ? 2.531 -1.401 10.857 1.00 93.75 90 ILE A O 1
ATOM 713 N N . THR A 1 91 ? 3.641 -2.995 9.707 1.00 95.44 91 THR A N 1
ATOM 714 C CA . THR A 1 91 ? 4.930 -2.279 9.693 1.00 95.44 91 THR A CA 1
ATOM 715 C C . THR A 1 91 ? 4.973 -1.164 8.657 1.00 95.44 91 THR A C 1
ATOM 717 O O . THR A 1 91 ? 5.761 -0.237 8.802 1.00 95.44 91 THR A O 1
ATOM 720 N N . MET A 1 92 ? 4.085 -1.208 7.657 1.00 95.38 92 MET A N 1
ATOM 721 C CA . MET A 1 92 ? 4.087 -0.307 6.503 1.00 95.38 92 MET A CA 1
ATOM 722 C C . MET A 1 92 ? 5.356 -0.449 5.654 1.00 95.38 92 MET A C 1
ATOM 724 O O . MET A 1 92 ? 5.822 0.518 5.058 1.00 95.38 92 MET A O 1
ATOM 728 N N . GLU A 1 93 ? 5.898 -1.665 5.573 1.00 95.31 93 GLU A N 1
ATOM 729 C CA . GLU A 1 93 ? 7.108 -1.968 4.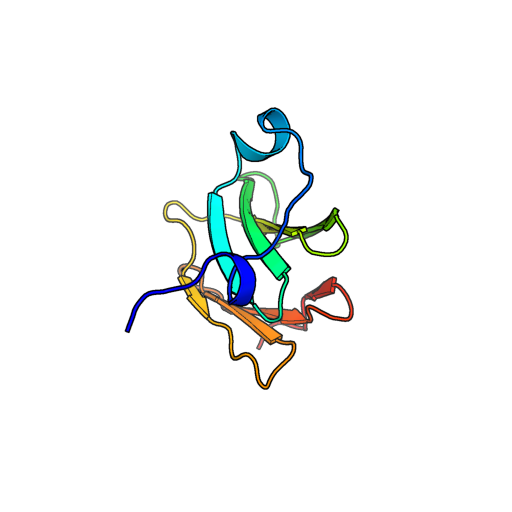811 1.00 95.31 93 GLU A CA 1
ATOM 730 C C . GLU A 1 93 ? 6.836 -2.995 3.712 1.00 95.31 93 GLU A C 1
ATOM 732 O O . GLU A 1 93 ? 6.080 -3.959 3.880 1.00 95.31 93 GLU A O 1
ATOM 737 N N . PHE A 1 94 ? 7.480 -2.795 2.563 1.00 93.88 94 PHE A N 1
ATOM 738 C CA . PHE A 1 94 ? 7.518 -3.807 1.517 1.00 93.88 94 PHE A CA 1
ATOM 739 C C . PHE A 1 94 ? 8.534 -4.883 1.883 1.00 93.88 94 PHE A C 1
ATOM 741 O O . PHE A 1 94 ? 9.704 -4.590 2.124 1.00 93.88 94 PHE A O 1
ATOM 748 N N . LEU A 1 95 ? 8.086 -6.136 1.882 1.00 93.62 95 LEU A N 1
ATOM 749 C CA . LEU A 1 95 ? 8.957 -7.279 2.110 1.00 93.62 95 LEU A CA 1
ATOM 750 C C . LEU A 1 95 ? 9.917 -7.480 0.924 1.00 93.62 95 LEU A C 1
ATOM 752 O O . LEU A 1 95 ? 9.604 -7.060 -0.199 1.00 93.62 95 LEU A O 1
ATOM 756 N N . PRO A 1 96 ? 11.067 -8.148 1.143 1.00 87.44 96 PRO A N 1
ATOM 757 C CA . PRO A 1 96 ? 11.969 -8.527 0.065 1.00 87.44 96 PRO A CA 1
ATOM 758 C C . PRO A 1 96 ? 11.227 -9.240 -1.069 1.00 87.44 96 PRO A C 1
ATOM 760 O O . PRO A 1 96 ? 10.294 -10.012 -0.836 1.00 87.44 96 PRO A O 1
ATOM 763 N N . LYS A 1 97 ? 11.643 -8.955 -2.305 1.00 71.44 97 LYS A N 1
ATOM 764 C CA . LYS A 1 97 ? 11.068 -9.563 -3.510 1.00 71.44 97 LYS A CA 1
ATOM 765 C C . LYS A 1 97 ? 11.273 -11.082 -3.442 1.00 71.44 97 LYS A C 1
ATOM 767 O O . LYS A 1 97 ? 12.371 -11.521 -3.100 1.00 71.44 97 LYS A O 1
ATOM 772 N N . LEU A 1 98 ? 10.210 -11.835 -3.727 1.00 58.00 98 LEU A N 1
ATOM 773 C CA . LEU A 1 98 ? 10.262 -13.290 -3.905 1.00 58.00 98 LEU A CA 1
ATOM 774 C C . LEU A 1 98 ? 10.934 -13.649 -5.232 1.00 58.00 98 LEU A C 1
ATOM 776 O O . LEU A 1 98 ? 10.767 -12.863 -6.195 1.00 58.00 98 LEU A O 1
#

Sequence (98 aa):
MGEDPGRDGVLMNVPREKLEQIELRLVHRGKAVYVSKNSDASNPTVTKLKENVIVIEVVFCMHIPNMRARDSSHFLYIAGSDRLFTLDTITMEFLPKL